Protein AF-A0A087HPB2-F1 (afdb_monomer)

Structure (mmCIF, N/CA/C/O backbone):
data_AF-A0A087HPB2-F1
#
_entry.id   AF-A0A087HPB2-F1
#
loop_
_atom_site.group_PDB
_atom_site.id
_atom_site.type_symbol
_atom_site.label_atom_id
_atom_site.label_alt_id
_atom_site.label_comp_id
_atom_site.label_asym_id
_atom_site.label_entity_id
_atom_site.label_seq_id
_atom_site.pdbx_PDB_ins_code
_atom_site.Cartn_x
_atom_site.Cartn_y
_atom_site.Cartn_z
_atom_site.occupancy
_atom_site.B_iso_or_equiv
_atom_site.auth_seq_id
_atom_site.auth_comp_id
_atom_site.auth_asym_id
_atom_site.auth_atom_id
_atom_site.pdbx_PDB_model_num
ATOM 1 N N . MET A 1 1 ? -36.494 -4.776 30.087 1.00 47.03 1 MET A N 1
ATOM 2 C CA . MET A 1 1 ? -35.944 -5.016 28.734 1.00 47.03 1 MET A CA 1
ATOM 3 C C . MET A 1 1 ? -34.751 -4.085 28.502 1.00 47.03 1 MET A C 1
ATOM 5 O O . MET A 1 1 ? -34.908 -3.056 27.876 1.00 47.03 1 MET A O 1
ATOM 9 N N . MET A 1 2 ? -33.580 -4.375 29.085 1.00 51.34 2 MET A N 1
ATOM 10 C CA . MET A 1 2 ? -32.350 -3.562 28.899 1.00 51.34 2 MET A CA 1
ATOM 11 C C . MET A 1 2 ? -31.062 -4.413 28.844 1.00 51.34 2 MET A C 1
ATOM 13 O O . MET A 1 2 ? -30.032 -3.953 28.372 1.00 51.34 2 MET A O 1
ATOM 17 N N . ILE A 1 3 ? -31.128 -5.684 29.254 1.00 54.34 3 ILE A N 1
ATOM 18 C CA . ILE A 1 3 ? -29.968 -6.581 29.392 1.00 54.34 3 ILE A CA 1
ATOM 19 C C . ILE A 1 3 ? -29.518 -7.142 28.028 1.00 54.34 3 ILE A C 1
ATOM 21 O O . ILE A 1 3 ? -28.325 -7.247 27.757 1.00 54.34 3 ILE A O 1
ATOM 25 N N . LEU A 1 4 ? -30.472 -7.422 27.127 1.00 53.09 4 LEU A N 1
ATOM 26 C CA . LEU A 1 4 ? -30.191 -7.934 25.779 1.00 53.09 4 LEU A CA 1
ATOM 27 C C . LEU A 1 4 ? -29.544 -6.869 24.868 1.00 53.09 4 LEU A C 1
ATOM 29 O O . LEU A 1 4 ? -28.690 -7.195 24.053 1.00 53.09 4 LEU A O 1
ATOM 33 N N . SER A 1 5 ? -29.906 -5.590 25.044 1.00 55.94 5 SER A N 1
ATOM 34 C CA . SER A 1 5 ? -29.365 -4.463 24.264 1.00 55.94 5 SER A CA 1
ATOM 35 C C . SER A 1 5 ? -27.905 -4.170 24.604 1.00 55.94 5 SER A C 1
ATOM 37 O O . SER A 1 5 ? -27.106 -3.913 23.709 1.00 55.94 5 SER A O 1
ATOM 39 N N . GLN A 1 6 ? -27.553 -4.227 25.893 1.00 61.25 6 GLN A N 1
ATOM 40 C CA . GLN A 1 6 ? -26.181 -4.001 26.353 1.00 61.25 6 GLN A CA 1
ATOM 41 C C . GLN A 1 6 ? -25.261 -5.113 25.836 1.00 61.25 6 GLN A C 1
ATOM 43 O O . GLN A 1 6 ? -24.238 -4.825 25.225 1.00 61.25 6 GLN A O 1
ATOM 48 N N . SER A 1 7 ? -25.667 -6.380 25.990 1.00 70.38 7 SER A N 1
ATOM 49 C CA . SER A 1 7 ? -24.908 -7.535 25.490 1.00 70.38 7 SER A CA 1
ATOM 50 C C . SER A 1 7 ? -24.737 -7.510 23.966 1.00 70.38 7 SER A C 1
ATOM 52 O O . SER A 1 7 ? -23.624 -7.709 23.487 1.00 70.38 7 SER A O 1
ATOM 54 N N . HIS A 1 8 ? -25.792 -7.188 23.209 1.00 71.06 8 HIS A N 1
ATOM 55 C CA . HIS A 1 8 ? -25.697 -7.057 21.754 1.00 71.06 8 HIS A CA 1
ATOM 56 C C . HIS A 1 8 ? -24.740 -5.929 21.342 1.00 71.06 8 HIS A C 1
ATOM 58 O O . HIS A 1 8 ? -23.921 -6.128 20.452 1.00 71.06 8 HIS A O 1
ATOM 64 N N . SER A 1 9 ? -24.788 -4.780 22.027 1.00 80.31 9 SER A N 1
ATOM 65 C CA . SER A 1 9 ? -23.886 -3.648 21.774 1.00 80.31 9 SER A CA 1
ATOM 66 C C . SER A 1 9 ? -22.412 -4.003 22.015 1.00 80.31 9 SER A C 1
ATO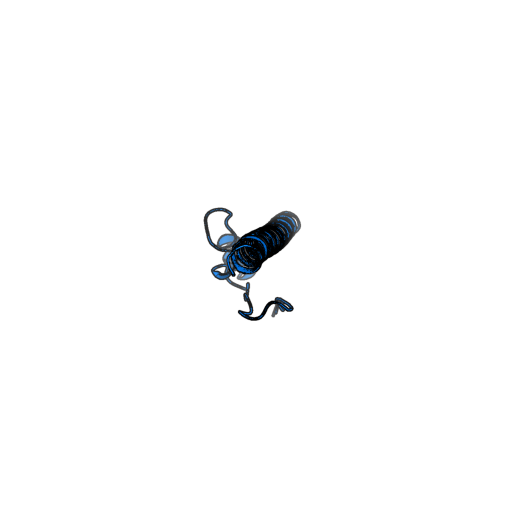M 68 O O . SER A 1 9 ? -21.555 -3.704 21.188 1.00 80.31 9 SER A O 1
ATOM 70 N N . PHE A 1 10 ? -22.092 -4.712 23.104 1.00 83.56 10 PHE A N 1
ATOM 71 C CA . PHE A 1 10 ? -20.716 -5.162 23.353 1.00 83.56 10 PHE A CA 1
ATOM 72 C C . PHE A 1 10 ? -20.223 -6.153 22.294 1.00 83.56 10 PHE A C 1
ATOM 74 O O . PHE A 1 10 ? -19.080 -6.056 21.847 1.00 83.56 10 PHE A O 1
ATOM 81 N N . VAL A 1 11 ? -21.085 -7.082 21.871 1.00 85.00 11 VAL A N 1
ATOM 82 C CA . VAL A 1 11 ? -20.746 -8.066 20.836 1.00 85.00 11 VAL A CA 1
ATOM 83 C C . VAL A 1 11 ? -20.513 -7.383 19.490 1.00 85.00 11 VAL A C 1
ATOM 85 O O . VAL A 1 11 ? -19.511 -7.672 18.841 1.00 85.00 11 VAL A O 1
ATOM 88 N N . THR A 1 12 ? -21.373 -6.447 19.074 1.00 84.06 12 THR A N 1
ATOM 89 C CA . THR A 1 12 ? -21.176 -5.732 17.805 1.00 84.06 12 THR A CA 1
ATOM 90 C C . THR A 1 12 ? -19.890 -4.914 17.823 1.00 84.06 12 THR A C 1
ATOM 92 O O . THR A 1 12 ? -19.109 -5.016 16.881 1.00 84.06 12 THR A O 1
ATOM 95 N N . ILE A 1 13 ? -19.617 -4.170 18.899 1.00 85.88 13 ILE A N 1
ATOM 96 C CA . ILE A 1 13 ? -18.381 -3.389 19.056 1.00 85.88 13 ILE A CA 1
ATOM 97 C C . ILE A 1 13 ? -17.144 -4.293 18.963 1.00 85.88 13 ILE A C 1
ATOM 99 O O . ILE A 1 13 ? -16.209 -3.983 18.225 1.00 85.88 13 ILE A O 1
ATOM 103 N N . TYR A 1 14 ? -17.146 -5.432 19.661 1.00 86.75 14 TYR A N 1
ATOM 104 C CA . TYR A 1 14 ? -16.047 -6.397 19.613 1.00 86.75 14 TYR A CA 1
ATOM 105 C C . TYR A 1 14 ? -15.819 -6.945 18.196 1.00 86.75 14 TYR A C 1
ATOM 107 O O . TYR A 1 14 ? -14.683 -6.979 17.722 1.00 86.75 14 TYR A O 1
ATOM 115 N N . VAL A 1 15 ? -16.894 -7.303 17.487 1.00 84.88 15 VAL A N 1
ATOM 116 C CA . VAL A 1 15 ? -16.823 -7.766 16.092 1.00 84.88 15 VAL A CA 1
ATOM 117 C C . VAL A 1 15 ? -16.285 -6.669 15.169 1.00 84.88 15 VAL A C 1
ATOM 119 O O . VAL A 1 15 ? -15.409 -6.953 14.354 1.00 84.88 15 VAL A O 1
ATOM 122 N N . PHE A 1 16 ? -16.733 -5.418 15.316 1.00 81.56 16 PHE A N 1
ATOM 123 C CA . PHE A 1 16 ? -16.207 -4.292 14.536 1.00 81.56 16 PHE A CA 1
ATOM 124 C C . PHE A 1 16 ? -14.704 -4.119 14.739 1.00 81.56 16 PHE A C 1
ATOM 126 O O . PHE A 1 16 ? -13.968 -4.034 13.757 1.00 81.56 16 PHE A O 1
ATOM 133 N N . PHE A 1 17 ? -14.233 -4.140 15.990 1.00 82.12 17 PHE A N 1
ATOM 134 C CA . PHE A 1 17 ? -12.802 -4.075 16.266 1.00 82.12 17 PHE A CA 1
ATOM 135 C C . PHE A 1 17 ? -12.058 -5.236 15.603 1.00 82.12 17 PHE A C 1
ATOM 137 O O . PHE A 1 17 ? -11.084 -4.986 14.897 1.00 82.12 17 PHE A O 1
ATOM 144 N N . LEU A 1 18 ? -12.509 -6.483 15.755 1.00 76.62 18 LEU A N 1
ATOM 145 C CA . LEU A 1 18 ? -11.853 -7.636 15.125 1.00 76.62 18 LEU A CA 1
ATOM 146 C C . LEU A 1 18 ? -11.758 -7.508 13.594 1.00 76.62 18 LEU A C 1
ATOM 148 O O . LEU A 1 18 ? -10.705 -7.785 13.013 1.00 76.62 18 LEU A O 1
ATOM 152 N N . VAL A 1 19 ? -12.824 -7.044 12.938 1.00 72.94 19 VAL A N 1
ATOM 153 C CA . VAL A 1 19 ? -12.838 -6.811 11.483 1.00 72.94 19 VAL A CA 1
ATOM 154 C C . VAL A 1 19 ? -11.858 -5.701 11.092 1.00 72.94 19 VAL A C 1
ATOM 156 O O . VAL A 1 19 ? -11.097 -5.859 10.141 1.00 72.94 19 VAL A O 1
ATOM 159 N N . SER A 1 20 ? -11.798 -4.602 11.846 1.00 67.62 20 SER A N 1
ATOM 160 C CA . SER A 1 20 ? -10.832 -3.530 11.581 1.00 67.62 20 SER A CA 1
ATOM 161 C C . SER A 1 20 ? -9.382 -3.994 11.738 1.00 67.62 20 SER A C 1
ATOM 163 O O . SER A 1 20 ? -8.549 -3.657 10.902 1.00 67.62 20 SER A O 1
ATOM 165 N N . HIS A 1 21 ? -9.074 -4.793 12.765 1.00 66.31 21 HIS A N 1
ATOM 166 C CA . HIS A 1 21 ? -7.716 -5.304 12.993 1.00 66.31 21 HIS A CA 1
ATOM 167 C C . HIS A 1 21 ? -7.283 -6.288 11.902 1.00 66.31 21 HIS A C 1
ATOM 169 O O . HIS A 1 21 ? -6.157 -6.212 11.415 1.00 66.31 21 HIS A O 1
ATOM 175 N N . THR A 1 22 ? -8.173 -7.192 11.489 1.00 64.75 22 THR A N 1
ATOM 176 C CA . THR A 1 22 ? -7.887 -8.155 10.412 1.00 64.75 22 THR A CA 1
A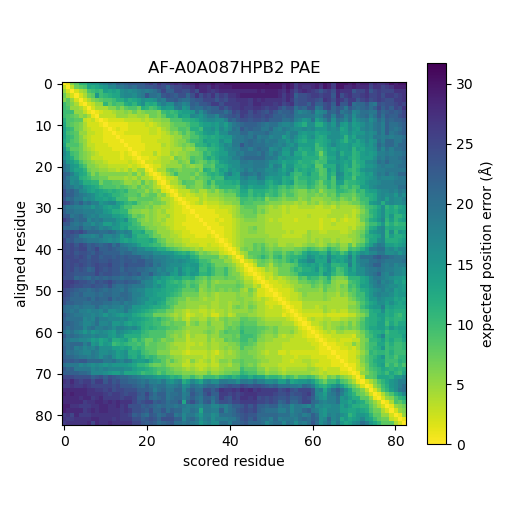TOM 177 C C . THR A 1 22 ? -7.708 -7.457 9.064 1.00 64.75 22 THR A C 1
ATOM 179 O O . THR A 1 22 ? -6.764 -7.767 8.337 1.00 64.75 22 THR A O 1
ATOM 182 N N . LEU A 1 23 ? -8.533 -6.448 8.762 1.00 61.81 23 LEU A N 1
ATOM 183 C CA . LEU A 1 23 ? -8.385 -5.638 7.554 1.00 61.81 23 LEU A CA 1
ATOM 184 C C . LEU A 1 23 ? -7.082 -4.822 7.578 1.00 61.81 23 LEU A C 1
ATOM 186 O O . LEU A 1 23 ? -6.310 -4.871 6.618 1.00 61.81 23 LEU A O 1
ATOM 190 N N . ALA A 1 24 ? -6.773 -4.154 8.692 1.00 65.31 24 ALA A N 1
ATOM 191 C CA . ALA A 1 24 ? -5.517 -3.425 8.860 1.00 65.31 24 ALA A CA 1
ATOM 192 C C . ALA A 1 24 ? -4.298 -4.352 8.705 1.00 65.31 24 ALA A C 1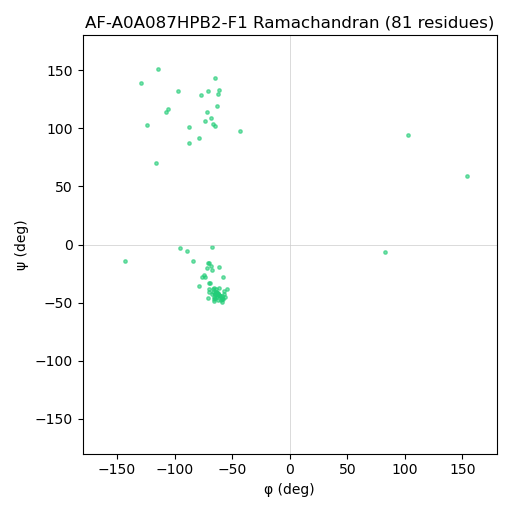
ATOM 194 O O . ALA A 1 24 ? -3.377 -4.023 7.965 1.00 65.31 24 ALA A O 1
ATOM 195 N N . SER A 1 25 ? -4.324 -5.544 9.303 1.00 68.25 25 SER A N 1
ATOM 196 C CA . SER A 1 25 ? -3.234 -6.520 9.189 1.00 68.25 25 SER A CA 1
ATOM 197 C C . SER A 1 25 ? -3.075 -7.072 7.765 1.00 68.25 25 SER A C 1
ATOM 199 O O . SER A 1 25 ? -1.957 -7.221 7.277 1.00 68.25 25 SER A O 1
ATOM 201 N N . SER A 1 26 ? -4.173 -7.318 7.044 1.00 67.00 26 SER A N 1
ATOM 202 C CA . SER A 1 26 ? -4.097 -7.752 5.641 1.00 67.00 26 SER A CA 1
ATOM 203 C C . SER A 1 26 ? -3.505 -6.671 4.728 1.00 67.00 26 SER A C 1
ATOM 205 O O . SER A 1 26 ? -2.729 -6.977 3.825 1.00 67.00 26 SER A O 1
ATOM 207 N N . THR A 1 27 ? -3.815 -5.395 4.977 1.00 68.81 27 THR A N 1
ATOM 208 C CA . THR A 1 27 ? -3.265 -4.271 4.198 1.00 68.81 27 THR A CA 1
ATOM 209 C C . THR A 1 27 ? -1.815 -3.954 4.562 1.00 68.81 27 THR A C 1
ATOM 211 O O . THR A 1 27 ? -1.082 -3.449 3.715 1.00 68.81 27 THR A O 1
ATOM 214 N N . THR A 1 28 ? -1.364 -4.231 5.792 1.00 73.38 28 THR A N 1
ATOM 215 C CA . THR A 1 28 ? 0.064 -4.137 6.147 1.00 73.38 28 THR A CA 1
ATOM 216 C C . THR A 1 28 ? 0.860 -5.259 5.489 1.00 73.38 28 THR A C 1
ATOM 218 O O . THR A 1 28 ? 1.860 -4.981 4.844 1.00 73.38 28 THR A O 1
ATOM 221 N N . LEU A 1 29 ? 0.374 -6.503 5.551 1.00 74.88 29 LEU A N 1
ATOM 222 C CA . LEU A 1 29 ? 1.072 -7.652 4.963 1.00 74.88 29 LEU A CA 1
ATOM 223 C C . LEU A 1 29 ? 1.212 -7.541 3.439 1.00 74.88 29 LEU A C 1
ATOM 225 O O . LEU A 1 29 ? 2.274 -7.834 2.899 1.00 74.88 29 LEU A O 1
ATOM 229 N N . GLN A 1 30 ? 0.165 -7.085 2.743 1.00 75.00 30 GLN A N 1
ATOM 230 C CA . GLN A 1 30 ? 0.230 -6.852 1.295 1.00 75.00 30 GLN A CA 1
ATOM 231 C C . GLN A 1 30 ? 1.261 -5.771 0.947 1.00 75.00 30 GLN A C 1
ATOM 233 O O . GLN A 1 30 ? 2.064 -5.955 0.037 1.00 75.00 30 GLN A O 1
ATOM 238 N N . ARG A 1 31 ? 1.298 -4.674 1.714 1.00 82.31 31 ARG A N 1
ATOM 239 C CA . ARG A 1 31 ? 2.304 -3.617 1.545 1.00 82.31 31 ARG A CA 1
ATOM 240 C C . ARG A 1 31 ? 3.724 -4.127 1.718 1.00 82.31 31 ARG A C 1
ATOM 242 O O . ARG A 1 31 ? 4.572 -3.833 0.878 1.00 82.31 31 ARG A O 1
ATOM 249 N N . ASP A 1 32 ? 3.965 -4.878 2.784 1.00 83.31 32 ASP A N 1
ATOM 250 C CA . ASP A 1 32 ? 5.296 -5.381 3.111 1.00 83.31 32 ASP A CA 1
ATOM 251 C C . ASP A 1 32 ? 5.795 -6.356 2.034 1.00 83.31 32 ASP A C 1
ATOM 253 O O . ASP A 1 32 ? 6.930 -6.227 1.580 1.00 83.31 32 ASP A O 1
ATOM 257 N N . ALA A 1 33 ? 4.926 -7.238 1.526 1.00 83.62 33 ALA A N 1
ATOM 258 C CA . ALA A 1 33 ? 5.261 -8.145 0.426 1.00 83.62 33 ALA A CA 1
ATOM 259 C C . ALA A 1 33 ? 5.638 -7.400 -0.871 1.00 83.62 33 ALA A C 1
ATOM 261 O O . ALA A 1 33 ? 6.558 -7.805 -1.580 1.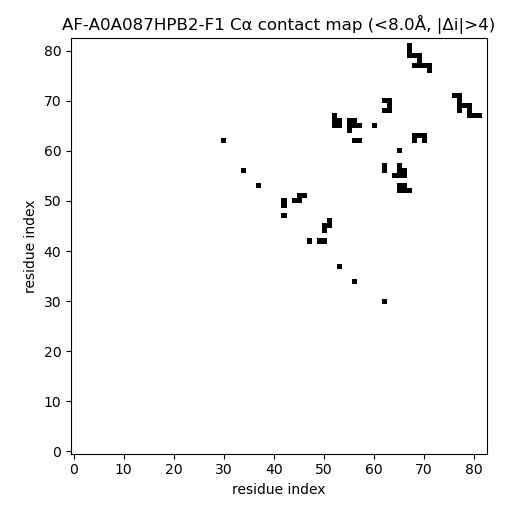00 83.62 33 ALA A O 1
ATOM 262 N N . LEU A 1 34 ? 4.968 -6.285 -1.185 1.00 81.69 34 LEU A N 1
ATOM 263 C CA . LEU A 1 34 ? 5.311 -5.458 -2.348 1.00 81.69 34 LEU A CA 1
ATOM 264 C C . LEU A 1 34 ? 6.650 -4.725 -2.158 1.00 81.69 34 LEU A C 1
ATOM 266 O O . LEU A 1 34 ? 7.434 -4.594 -3.099 1.00 81.69 34 LEU A O 1
ATOM 270 N N . LEU A 1 35 ? 6.927 -4.241 -0.948 1.00 84.06 35 LEU A N 1
ATOM 271 C CA . LEU A 1 35 ? 8.216 -3.632 -0.606 1.00 84.06 35 LEU A CA 1
ATOM 272 C C . LEU A 1 35 ? 9.361 -4.649 -0.689 1.00 84.06 35 LEU A C 1
ATOM 274 O O . LEU A 1 35 ? 10.442 -4.309 -1.171 1.00 84.06 35 LEU A O 1
ATOM 278 N N . GLU A 1 36 ? 9.123 -5.891 -0.274 1.00 84.88 36 GLU A N 1
ATOM 279 C CA . GLU A 1 36 ? 10.077 -6.991 -0.427 1.00 84.88 36 GLU A CA 1
ATOM 280 C C . GLU A 1 36 ? 10.321 -7.315 -1.906 1.00 84.88 36 GLU A C 1
ATOM 282 O O . GLU A 1 36 ? 11.473 -7.339 -2.341 1.00 84.88 36 GLU A O 1
ATOM 287 N N . PHE A 1 37 ? 9.256 -7.411 -2.709 1.00 83.31 37 PHE A N 1
ATOM 288 C CA . PHE A 1 37 ? 9.352 -7.583 -4.161 1.00 83.31 37 PHE A CA 1
ATOM 289 C C . PHE A 1 37 ? 10.186 -6.473 -4.820 1.00 83.31 37 PHE A C 1
ATOM 291 O O . PHE A 1 37 ? 11.077 -6.742 -5.621 1.00 83.31 37 PHE A O 1
ATOM 298 N N . LYS A 1 38 ? 9.968 -5.208 -4.442 1.00 81.94 38 LYS A N 1
ATOM 299 C CA . LYS A 1 38 ? 10.784 -4.080 -4.922 1.00 81.94 38 LYS A CA 1
ATOM 300 C C . LYS A 1 38 ? 12.275 -4.262 -4.614 1.00 81.94 38 LYS A C 1
ATOM 302 O O . LYS A 1 38 ? 13.110 -3.899 -5.441 1.00 81.94 38 LYS A O 1
ATOM 307 N N . ASN A 1 39 ? 12.611 -4.782 -3.435 1.00 80.94 39 ASN A N 1
ATOM 308 C CA . ASN A 1 39 ? 14.002 -4.978 -3.022 1.00 80.94 39 ASN A CA 1
ATOM 309 C C . ASN A 1 39 ? 14.676 -6.145 -3.755 1.00 80.94 39 ASN A C 1
ATOM 311 O O . ASN A 1 39 ? 15.890 -6.110 -3.948 1.00 80.94 39 ASN A O 1
ATOM 315 N N . GLU A 1 40 ? 13.910 -7.152 -4.178 1.00 82.12 40 GLU A N 1
ATOM 316 C CA . GLU A 1 40 ? 14.423 -8.299 -4.934 1.00 82.12 40 GLU A CA 1
ATOM 317 C C . GLU A 1 40 ? 14.754 -7.942 -6.395 1.00 82.12 40 GLU A C 1
ATOM 319 O O . GLU A 1 40 ? 15.665 -8.524 -6.987 1.00 82.12 40 GLU A O 1
ATOM 324 N N . PHE A 1 41 ? 14.088 -6.924 -6.957 1.00 75.00 41 PHE A N 1
ATOM 325 C CA . PHE A 1 41 ? 14.301 -6.455 -8.331 1.00 75.00 41 PHE A CA 1
ATOM 326 C C . PHE A 1 41 ? 14.838 -5.011 -8.395 1.00 75.00 41 PHE A C 1
ATOM 328 O O . PHE A 1 41 ? 14.133 -4.104 -8.851 1.00 75.00 41 PHE A O 1
ATOM 335 N N . PRO A 1 42 ? 16.102 -4.756 -8.000 1.00 65.81 42 PRO A N 1
ATOM 336 C CA . PRO A 1 42 ? 16.729 -3.455 -8.193 1.00 65.81 42 PRO A CA 1
ATOM 337 C C . PRO A 1 42 ? 16.919 -3.197 -9.693 1.00 65.81 42 PRO A C 1
ATOM 339 O O . PRO A 1 42 ? 17.799 -3.761 -10.343 1.00 65.81 42 PRO A O 1
ATOM 342 N N . THR A 1 43 ? 16.065 -2.351 -10.270 1.00 66.00 43 THR A N 1
ATOM 343 C CA . THR A 1 43 ? 16.121 -1.991 -11.692 1.00 66.00 43 THR A CA 1
ATOM 344 C C . THR A 1 43 ? 17.433 -1.262 -12.015 1.00 66.00 43 THR A C 1
ATOM 346 O O . THR A 1 43 ? 17.649 -0.174 -11.476 1.00 66.00 43 THR A O 1
ATOM 349 N N . PRO A 1 44 ? 18.285 -1.800 -12.912 1.00 61.41 44 PRO A N 1
ATOM 350 C CA . PRO A 1 44 ? 19.594 -1.218 -13.221 1.00 61.41 44 PRO A CA 1
ATOM 351 C C . PRO A 1 44 ? 19.502 0.083 -14.028 1.00 61.41 44 PRO A C 1
ATOM 353 O O . PRO A 1 44 ? 20.442 0.873 -14.021 1.00 61.41 44 PRO A O 1
ATOM 356 N N . ASP A 1 45 ? 18.373 0.318 -14.704 1.00 72.06 45 ASP A N 1
ATOM 357 C CA . ASP A 1 45 ? 18.152 1.506 -15.521 1.00 72.06 45 ASP A CA 1
ATOM 358 C C . ASP A 1 45 ? 17.155 2.466 -14.835 1.00 72.06 45 ASP A C 1
ATOM 360 O O . ASP A 1 45 ? 15.976 2.111 -14.669 1.00 72.06 45 ASP A O 1
ATOM 364 N N . PRO A 1 46 ? 17.5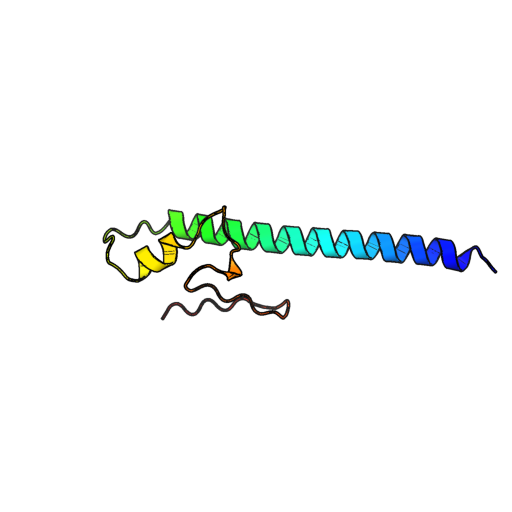96 3.672 -14.422 1.00 66.50 46 PRO A N 1
ATOM 365 C CA . PRO A 1 46 ? 16.755 4.656 -13.738 1.00 66.50 46 PRO A CA 1
ATOM 366 C C . PRO A 1 46 ? 15.664 5.249 -14.635 1.00 66.50 46 PRO A C 1
ATOM 368 O O . PRO A 1 46 ? 14.679 5.779 -14.125 1.00 66.50 46 PRO A O 1
ATOM 371 N N . ASN A 1 47 ? 15.804 5.139 -15.958 1.00 68.44 47 ASN A N 1
ATOM 372 C CA . ASN A 1 47 ? 14.822 5.649 -16.913 1.00 68.44 47 ASN A CA 1
ATOM 373 C C . ASN A 1 47 ? 13.830 4.577 -17.374 1.00 68.44 47 ASN A C 1
ATOM 375 O O . ASN A 1 47 ? 1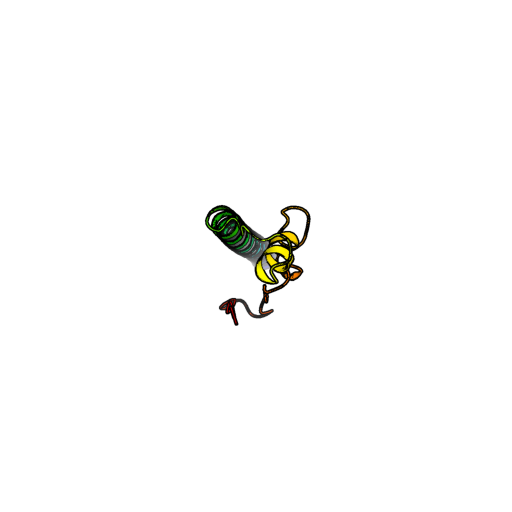2.905 4.889 -18.129 1.00 68.44 47 ASN A O 1
ATOM 379 N N . SER A 1 48 ? 13.993 3.327 -16.932 1.00 73.06 48 SER A N 1
ATOM 380 C CA . SER A 1 48 ? 13.026 2.279 -17.244 1.00 73.06 48 SER A CA 1
ATOM 381 C C . SER A 1 48 ? 11.665 2.579 -16.610 1.00 73.06 48 SER A C 1
ATOM 383 O O . SER A 1 48 ? 11.562 3.082 -15.488 1.00 73.06 48 SER A O 1
ATOM 385 N N . PHE A 1 49 ? 10.600 2.231 -17.334 1.00 69.69 49 PHE A N 1
ATOM 386 C CA . PHE A 1 49 ? 9.225 2.355 -16.849 1.00 69.69 49 PHE A CA 1
ATOM 387 C C . PHE A 1 49 ? 9.028 1.638 -15.501 1.00 69.69 49 PHE A C 1
ATOM 389 O O . PHE A 1 49 ? 8.400 2.179 -14.594 1.00 69.69 49 PHE A O 1
ATOM 396 N N . TYR A 1 50 ? 9.661 0.472 -15.333 1.00 68.56 50 TYR A N 1
ATOM 397 C CA . TYR A 1 50 ? 9.648 -0.299 -14.091 1.00 68.56 50 TYR A CA 1
ATOM 398 C C . TYR A 1 50 ? 10.246 0.472 -12.909 1.00 68.56 50 TYR A C 1
ATOM 400 O O . TYR A 1 50 ? 9.643 0.495 -11.840 1.00 68.56 50 TYR A O 1
ATOM 408 N N . ASN A 1 51 ? 11.379 1.159 -13.097 1.00 74.44 51 ASN A N 1
ATOM 409 C CA . ASN A 1 51 ? 11.997 1.953 -12.032 1.00 74.44 51 ASN A CA 1
ATOM 410 C C . ASN A 1 51 ? 11.092 3.121 -11.619 1.00 74.44 51 ASN A C 1
ATOM 412 O O . ASN A 1 51 ? 10.876 3.350 -10.430 1.00 74.44 51 ASN A O 1
ATOM 416 N N . ARG A 1 52 ? 10.476 3.808 -12.592 1.00 72.75 52 ARG A N 1
ATOM 417 C CA . ARG A 1 52 ? 9.505 4.876 -12.307 1.00 72.75 52 ARG A CA 1
ATOM 418 C C . ARG A 1 52 ? 8.323 4.357 -11.480 1.00 72.75 52 ARG A C 1
ATOM 420 O O . ARG A 1 52 ? 7.989 4.973 -10.471 1.00 72.75 52 ARG A O 1
ATOM 427 N N . SER A 1 53 ? 7.764 3.206 -11.858 1.00 75.56 53 SER A N 1
ATOM 428 C CA . SER A 1 53 ? 6.670 2.570 -11.115 1.00 75.56 53 SER A CA 1
ATOM 429 C C . SER A 1 53 ? 7.105 2.189 -9.694 1.00 75.56 53 SER A C 1
ATOM 431 O O . SER A 1 53 ? 6.459 2.563 -8.726 1.00 75.56 53 SER A O 1
ATOM 433 N N . LEU A 1 54 ? 8.260 1.536 -9.533 1.00 78.06 54 LEU A N 1
ATOM 434 C CA . LEU A 1 54 ? 8.805 1.147 -8.223 1.00 78.06 54 LEU A CA 1
ATOM 435 C C . LEU A 1 54 ? 9.238 2.349 -7.364 1.00 78.06 54 LEU A C 1
ATOM 437 O O . LEU A 1 54 ? 9.313 2.250 -6.134 1.00 78.06 54 LEU A O 1
ATOM 441 N N . THR A 1 55 ? 9.516 3.502 -7.976 1.00 78.38 55 THR A N 1
ATOM 442 C CA . THR A 1 55 ? 9.828 4.751 -7.265 1.00 78.38 55 THR A CA 1
ATOM 443 C C . THR A 1 55 ? 8.599 5.299 -6.545 1.00 78.38 55 THR A C 1
ATOM 445 O O . THR A 1 55 ? 8.737 5.843 -5.448 1.00 78.38 55 THR A O 1
ATOM 448 N N . SER A 1 56 ? 7.392 5.101 -7.089 1.00 78.75 56 SER A N 1
ATOM 449 C CA . SER A 1 56 ? 6.164 5.511 -6.400 1.00 78.75 56 SER A CA 1
ATOM 450 C C . SER A 1 56 ? 5.853 4.637 -5.178 1.00 78.75 56 SER A C 1
ATOM 452 O O . SER A 1 56 ? 5.035 5.033 -4.350 1.00 78.75 56 SER A O 1
ATOM 454 N N . TRP A 1 57 ? 6.481 3.458 -5.063 1.00 82.88 57 TRP A N 1
ATOM 455 C CA . TRP A 1 57 ? 6.278 2.515 -3.964 1.00 82.88 57 TRP A CA 1
ATOM 456 C C . TRP A 1 57 ? 7.064 2.986 -2.737 1.00 82.88 57 TRP A C 1
ATOM 458 O O . TRP A 1 57 ? 8.260 2.698 -2.586 1.00 82.88 57 TRP A O 1
ATOM 468 N N . ASN A 1 58 ? 6.400 3.768 -1.886 1.00 78.94 58 ASN A N 1
ATOM 469 C CA . ASN A 1 58 ? 6.980 4.406 -0.708 1.00 78.94 58 ASN A CA 1
ATOM 470 C C . ASN A 1 58 ? 6.128 4.117 0.534 1.00 78.94 58 ASN A C 1
ATOM 472 O O . ASN A 1 58 ? 4.906 4.202 0.483 1.00 78.94 58 ASN A O 1
ATOM 476 N N . THR A 1 59 ? 6.770 3.842 1.672 1.00 76.81 59 THR A N 1
ATOM 477 C CA . THR A 1 59 ? 6.100 3.637 2.969 1.00 76.81 59 THR A CA 1
ATOM 478 C C . THR A 1 59 ? 5.316 4.860 3.448 1.00 76.81 59 THR A C 1
ATOM 480 O O . THR A 1 59 ? 4.439 4.730 4.298 1.00 76.81 59 THR A O 1
ATOM 483 N N . SER A 1 60 ? 5.631 6.037 2.902 1.00 78.75 60 SER A N 1
ATOM 484 C CA . SER A 1 60 ? 4.980 7.311 3.219 1.00 78.75 60 SER A CA 1
ATOM 485 C C . SER A 1 60 ? 3.688 7.553 2.431 1.00 78.75 60 SER A C 1
ATOM 487 O O . SER A 1 60 ? 2.951 8.475 2.773 1.00 78.75 60 SER A O 1
ATOM 489 N N . SER A 1 61 ? 3.420 6.781 1.372 1.00 77.62 61 SER A N 1
ATOM 490 C CA . SER A 1 61 ? 2.217 6.911 0.543 1.00 77.62 61 SER A CA 1
ATOM 491 C C . SER A 1 61 ? 1.329 5.675 0.653 1.00 77.62 61 SER A C 1
ATOM 493 O O . SER A 1 61 ? 1.799 4.557 0.869 1.00 77.62 61 SER A O 1
ATOM 495 N N . ASP A 1 62 ? 0.022 5.871 0.484 1.00 78.50 62 ASP A N 1
ATOM 496 C CA . ASP A 1 62 ? -0.921 4.759 0.427 1.00 78.50 62 ASP A CA 1
ATOM 497 C C . ASP A 1 62 ? -0.592 3.845 -0.757 1.00 78.50 62 ASP A C 1
ATOM 499 O O . ASP A 1 62 ? -0.426 4.304 -1.885 1.00 78.50 62 ASP A O 1
ATOM 503 N N . HIS A 1 63 ? -0.554 2.536 -0.523 1.00 77.56 63 HIS A N 1
ATOM 504 C CA . HIS A 1 63 ? -0.230 1.532 -1.543 1.00 77.56 63 HIS A CA 1
ATOM 505 C C . HIS A 1 63 ? -1.153 1.552 -2.763 1.00 77.56 63 HIS A C 1
ATOM 507 O O . HIS A 1 63 ? -0.719 1.268 -3.870 1.00 77.56 63 HIS A O 1
ATOM 513 N N . CYS A 1 64 ? -2.400 1.986 -2.593 1.00 79.62 64 CYS A N 1
ATOM 514 C CA . CYS A 1 64 ? -3.345 2.171 -3.695 1.00 79.62 64 CYS A CA 1
ATOM 515 C C . CYS A 1 64 ? -3.011 3.348 -4.617 1.00 79.62 64 CYS A C 1
ATOM 517 O O . CYS A 1 64 ? -3.577 3.459 -5.700 1.00 79.62 64 CYS A O 1
ATOM 519 N N . SER A 1 65 ? -2.134 4.250 -4.173 1.00 81.31 65 SER A N 1
ATOM 520 C CA . SER A 1 65 ? -1.618 5.358 -4.981 1.00 81.31 65 SER A CA 1
ATOM 521 C C . SER A 1 65 ? -0.353 4.981 -5.7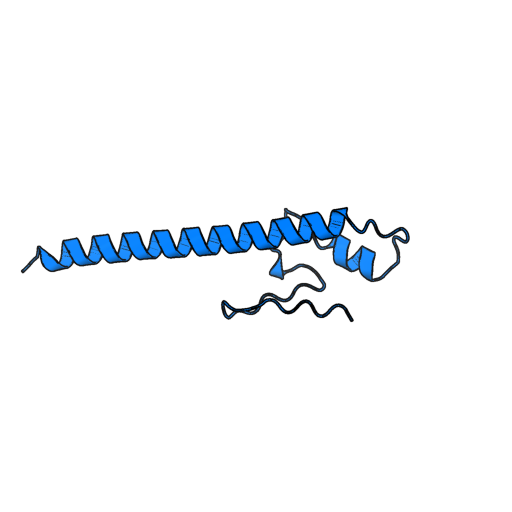51 1.00 81.31 65 SER A C 1
ATOM 523 O O . SER A 1 65 ? 0.145 5.782 -6.542 1.00 81.31 65 SER A O 1
ATOM 525 N N . TRP A 1 66 ? 0.188 3.782 -5.516 1.00 85.56 66 TRP A N 1
ATOM 526 C CA . TRP A 1 66 ? 1.388 3.333 -6.195 1.00 85.56 66 TRP A CA 1
ATOM 527 C C . TRP A 1 66 ? 1.086 3.027 -7.663 1.00 85.56 66 TRP A C 1
ATOM 529 O O . TRP A 1 66 ? 0.129 2.335 -8.006 1.00 85.56 66 TRP A O 1
ATOM 539 N N . GLU A 1 67 ? 1.932 3.537 -8.548 1.00 81.31 67 GLU A N 1
ATOM 540 C CA . GLU A 1 67 ? 1.849 3.293 -9.975 1.00 81.31 67 GLU A CA 1
ATOM 541 C C . GLU A 1 67 ? 2.039 1.792 -10.251 1.00 81.31 67 GLU A C 1
ATOM 543 O O . GLU A 1 67 ? 2.954 1.147 -9.724 1.00 81.31 67 GLU A O 1
ATOM 548 N N . GLY A 1 68 ? 1.117 1.223 -11.034 1.00 77.62 68 GLY A N 1
ATOM 549 C CA . GLY A 1 68 ? 1.036 -0.217 -11.302 1.00 77.62 68 GLY A CA 1
ATOM 550 C C . GLY A 1 68 ? 0.308 -1.045 -10.231 1.00 77.62 68 GLY A C 1
ATOM 551 O O . GLY A 1 68 ? 0.051 -2.226 -10.468 1.00 77.62 68 GLY A O 1
ATOM 552 N N . VAL A 1 69 ? -0.077 -0.456 -9.092 1.00 77.06 69 VAL A N 1
ATOM 553 C CA . VAL A 1 69 ? -0.887 -1.121 -8.057 1.00 77.06 69 VAL A CA 1
ATOM 554 C C . VAL A 1 69 ? -2.351 -0.741 -8.234 1.00 77.06 69 VAL A C 1
ATOM 556 O O . VAL A 1 69 ? -2.701 0.426 -8.400 1.00 77.06 69 VAL A O 1
ATOM 559 N N . LYS A 1 70 ? -3.234 -1.741 -8.204 1.00 76.62 70 LYS A N 1
ATOM 560 C CA . LYS A 1 70 ? -4.678 -1.534 -8.282 1.00 76.62 70 LYS A CA 1
ATOM 561 C C . LYS A 1 70 ? -5.344 -2.169 -7.074 1.00 76.62 70 LYS A C 1
ATOM 563 O O . LYS A 1 70 ? -5.568 -3.377 -7.056 1.00 76.62 70 LYS A O 1
ATOM 568 N N . CYS A 1 71 ? -5.719 -1.329 -6.119 1.00 75.62 71 CYS A N 1
ATOM 569 C CA . CYS A 1 71 ? -6.604 -1.740 -5.042 1.00 75.62 71 CYS A CA 1
ATOM 570 C C . CYS A 1 71 ? -8.013 -1.915 -5.605 1.00 75.62 71 CYS A C 1
ATOM 572 O O . CYS A 1 71 ? -8.633 -0.945 -6.054 1.00 75.62 71 CYS A O 1
ATOM 574 N N . ASP A 1 72 ? -8.519 -3.146 -5.619 1.00 69.75 72 ASP A N 1
ATOM 575 C CA . ASP A 1 72 ? -9.941 -3.354 -5.867 1.00 69.75 72 ASP A CA 1
ATOM 576 C C . ASP A 1 72 ? -10.711 -3.019 -4.584 1.00 69.75 72 ASP A C 1
ATOM 578 O O . ASP A 1 72 ? -10.402 -3.514 -3.501 1.00 69.75 72 ASP A O 1
ATOM 582 N N . GLY A 1 73 ? -11.732 -2.166 -4.693 1.00 60.09 73 GLY A N 1
ATOM 583 C CA . GLY A 1 73 ? -12.566 -1.748 -3.557 1.00 60.09 73 GLY A CA 1
ATOM 584 C C . GLY A 1 73 ? -13.427 -2.880 -2.984 1.00 60.09 73 GLY A C 1
ATOM 585 O O . GLY A 1 73 ? -14.158 -2.682 -2.013 1.00 60.09 73 GLY A O 1
ATOM 586 N N . LYS A 1 74 ? -13.360 -4.069 -3.586 1.00 54.81 74 LYS A N 1
ATOM 587 C CA . LYS A 1 74 ? -13.936 -5.301 -3.071 1.00 54.81 74 LYS A CA 1
ATOM 588 C C . LYS A 1 74 ? -12.803 -6.160 -2.538 1.00 54.81 74 LYS A C 1
ATOM 590 O O . LYS A 1 74 ? -11.949 -6.612 -3.288 1.00 54.81 74 LYS A O 1
ATOM 595 N N . SER A 1 75 ? -12.829 -6.405 -1.235 1.00 53.88 75 SER A N 1
ATOM 596 C CA . SER A 1 75 ? -12.041 -7.433 -0.560 1.00 53.88 75 SER A CA 1
ATOM 597 C C . SER A 1 75 ? -12.062 -8.747 -1.359 1.00 53.88 75 SER A C 1
ATOM 599 O O . SER A 1 75 ? -13.037 -9.497 -1.280 1.00 53.88 75 SER A O 1
ATOM 601 N N . GLY A 1 76 ? -11.029 -9.002 -2.166 1.00 45.81 76 GLY A N 1
ATOM 602 C CA . GLY A 1 76 ? -11.000 -10.179 -3.034 1.00 45.81 76 GLY A CA 1
ATOM 603 C C . GLY A 1 76 ? -10.136 -10.048 -4.285 1.00 45.81 76 GLY A C 1
ATOM 604 O O . GLY A 1 76 ? -10.638 -10.255 -5.383 1.00 45.81 76 GLY A O 1
ATOM 605 N N . GLY A 1 77 ? -8.838 -9.788 -4.112 1.00 46.94 77 GLY A N 1
ATOM 606 C CA . GLY A 1 77 ? -7.827 -10.053 -5.140 1.00 46.94 77 GLY A CA 1
ATOM 607 C C . GLY A 1 77 ? -7.357 -8.820 -5.901 1.00 46.94 77 GLY A C 1
ATOM 608 O O . GLY A 1 77 ? -7.905 -8.459 -6.941 1.00 46.94 77 GLY A O 1
ATOM 609 N N . GLU A 1 78 ? -6.263 -8.230 -5.428 1.00 53.91 78 GLU A N 1
ATOM 610 C CA . GLU A 1 78 ? -5.485 -7.286 -6.224 1.00 53.91 78 GLU A CA 1
ATOM 611 C C . GLU A 1 78 ? -4.815 -8.062 -7.365 1.00 53.91 78 GLU A C 1
ATOM 613 O O . GLU A 1 78 ? -3.935 -8.900 -7.160 1.00 53.91 78 GLU A O 1
ATOM 618 N N . ARG A 1 79 ? -5.289 -7.851 -8.596 1.00 49.75 79 ARG A N 1
ATOM 619 C CA . ARG A 1 79 ? -4.683 -8.447 -9.788 1.00 49.75 79 ARG A CA 1
ATOM 620 C C . ARG A 1 79 ? -3.574 -7.524 -10.273 1.00 49.75 79 ARG A C 1
ATOM 622 O O . ARG A 1 79 ? -3.850 -6.528 -10.938 1.00 49.75 79 AR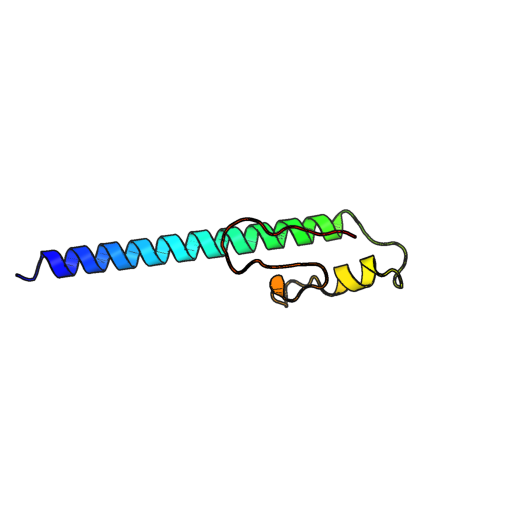G A O 1
ATOM 629 N N . PHE A 1 80 ? -2.331 -7.881 -9.966 1.00 57.44 80 PHE A N 1
ATOM 630 C CA . PHE A 1 80 ? -1.150 -7.248 -10.549 1.00 57.44 80 PHE A CA 1
ATOM 631 C C . PHE A 1 80 ? -1.116 -7.546 -12.050 1.00 57.44 80 PHE A C 1
ATOM 633 O O . PHE A 1 80 ? -0.800 -8.657 -12.474 1.00 57.44 80 PHE A O 1
ATOM 640 N N . LEU A 1 81 ? -1.504 -6.568 -12.867 1.00 45.22 81 LEU A N 1
ATOM 641 C CA . LEU A 1 81 ? -1.252 -6.600 -14.303 1.00 45.22 81 LEU A CA 1
ATOM 642 C C . LEU A 1 81 ? 0.127 -5.983 -14.533 1.00 45.22 81 LEU A C 1
ATOM 644 O O . LEU A 1 81 ? 0.247 -4.782 -14.751 1.00 45.22 81 LEU A O 1
ATOM 648 N N . LEU A 1 82 ? 1.163 -6.817 -14.449 1.00 48.09 82 LEU A N 1
ATOM 649 C CA . LEU A 1 82 ? 2.454 -6.504 -15.053 1.00 48.09 82 LEU A CA 1
ATOM 650 C C . LEU A 1 82 ? 2.269 -6.686 -16.562 1.00 48.09 82 LEU A C 1
ATOM 652 O O . LEU A 1 82 ? 2.083 -7.813 -17.024 1.00 48.09 82 LEU A O 1
ATOM 656 N N . HIS A 1 83 ? 2.200 -5.576 -17.293 1.00 42.19 83 HIS A N 1
ATOM 657 C CA . HIS A 1 83 ? 2.111 -5.573 -18.750 1.00 42.19 83 HIS A CA 1
ATOM 658 C C . HIS A 1 83 ? 3.489 -5.371 -19.387 1.00 42.19 83 HIS A C 1
ATOM 660 O O . HIS A 1 83 ? 4.361 -4.750 -18.733 1.00 42.19 83 HIS A O 1
#

Radius of gyration: 19.19 Å; Cα contacts (8 Å, |Δi|>4): 40; chains: 1; bounding box: 56×18×48 Å

Secondary structure (DSSP, 8-state):
--HHHHHHHHHHHHHHHHHHHHHHHHHHHHHHHHHHHHHH---S-TTSHHHHHHHT--TTS-GGGSTT----SSSS-------

pLDDT: mean 71.18, std 11.72, range [42.19, 86.75]

Foldseek 3Di:
DCPVVVVVVVVVVVVVVVVVVVVVVVQVVVLVVVVVVLVVDPDPDCPDPVNVQSVQSDPVDRQCPGRQWHDDPDPDDGDRPPD

Nearest PDB structures (foldseek):
  6w78-assembly1_A  TM=7.998E-01  e=4.172E-01  Daucus carota

Sequence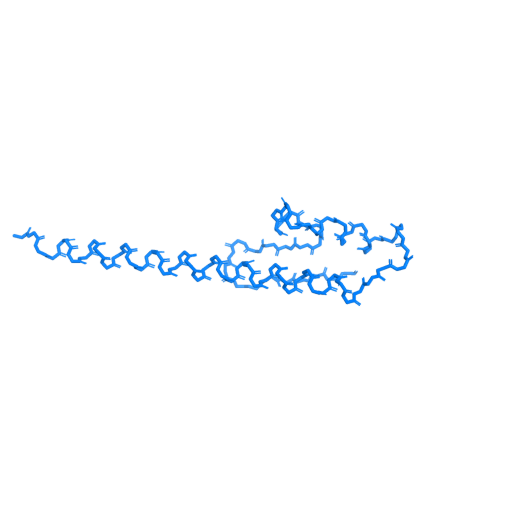 (83 aa):
MMILSQSHSFVTIYVFFLVSHTLASSTTLQRDALLEFKNEFPTPDPNSFYNRSLTSWNTSSDHCSWEGVKCDGKSGGERFLLH

Organism: Arabis alpina (NCBI:txid50452)

Solvent-accessible surface area (backbone atoms only — not comparable to full-atom values): 5091 Å² total; per-residue (Å²): 145,62,68,68,61,53,54,50,51,54,51,50,54,50,49,52,52,53,52,52,53,52,53,52,51,53,55,50,53,55,51,52,53,51,54,51,52,51,67,76,58,73,62,89,47,81,84,39,70,66,34,55,30,57,63,51,62,42,96,91,48,64,68,64,74,14,54,78,45,55,70,56,96,54,95,77,72,67,70,75,68,85,127

InterPro domains:
  IPR013210 Leucine-rich repeat-containing N-terminal, plant-type [PF08263] (30-72)
  IPR032675 Leucine-rich repeat domain superfamily [G3DSA:3.80.10.10] (22-78)

Mean predicted aligned error: 12.66 Å

=== Feature glossary ===
The record interleaves many kinds of information about one protein. Here is each kind framed as the question it answers.

Q: What are the backbone torsion angles?
A: φ (phi) and ψ (psi) are the two rotatable backbone dihedrals per residue: φ is the C(i-1)–N–Cα–C torsion, ψ is the N–Cα–C–N(i+1) torsion, both in degrees on (−180°, 180°]. α-helical residues cluster near (−60°, −45°); β-strand residues near (−120°, +130°). A Ramachandran plot is simply a scatter of (φ, ψ) for every residue.

Q: What is the amino-acid chain?
A: This is the polypeptide sequence — one letter per residue, N-terminus first. Length ranges from a few dozen residues for small domains to over a thousand for large multi-domain proteins.

Q: How mobile is each atom in the crystal?
A: For experimental (PDB) structures, the B-factor (temperature factor) quantifies the positional spread of each atom in the crystal — a combination of thermal vibration and static disorder — in units of Å². High B-factors mark flexible loops or poorly resolved regions; low B-factors mark the rigid, well-ordered core.

Q: Are the domains correctly placed relative to each other?
A: Predicted Aligned Error (PAE) is an AlphaFold confidence matrix: entry (i, j) is the expected error in the position of residue j, in ångströms, when the prediction is superimposed on the true structure at residue i. Low PAE within a block of residues means that block is internally rigid and well-predicted; high PAE between two blocks means their relative placement is uncertain even if each block individually is confident.

Q: How confident is the AlphaFold model at each residue?
A: pLDDT is the predicted lDDT-Cα score: AlphaFold's confidence that the local environment of each residue (all inter-atomic distances within 15 Å) is correctly placed. It is a per-residue number between 0 and 100, with higher meaning more reliable.

Q: What family and function is it annotated with?
A: Functional annotations link the protein to curated databases. InterPro entries identify conserved domains and families by matching the sequence against member-database signatures (Pfam, PROSITE, CDD, …). Gene Ontology (GO) terms describe molecular function, biological process, and cellular component in a controlled vocabulary. CATH places the structure in a hierarchical fold classification (Class/Architecture/Topology/Homologous-superfamily). The organism is the source species.

Q: How big and how compact is the whole molecule?
A: Three whole-structure scalars: the radius of gyration (RMS distance of Cα from centroid, in Å), the count of Cα–Cα contacts (pairs closer than 8 Å and separated by more than four residues in sequence — i.e. tertiary, not local, contacts), and the bounding-box dimensions. Together they distinguish compact globular folds from extended fibres or disordered chains.

Q: What known structures does this most resemble?
A: The Foldseek neighbor list gives the closest experimentally determined structures in the PDB, ranked by structural alignment. TM-score near 1 means near-identical fold; near 0.3 means only rough topology match. This is how one finds what a novel AlphaFold prediction most resembles in the solved-structure universe.

Q: Which residues are buried vs exposed?
A: SASA measures how much of the protein is reachable by solvent. It is computed by rolling a water-sized probe over the atomic surface and summing the exposed area (Å²). Per-residue SASA distinguishes core (buried, low SASA) from surface (exposed, high SASA) residues; total SASA is a whole-molecule size measure.

Q: Which residues are in helices, strands, or loops?
A: Eight-state secondary structure (DSSP): H is the canonical α-helix, G the tighter 3₁₀-helix, I the wider π-helix; E/B are β-structure, T and S are turns and bends, and '-' is everything else. DSSP derives these from the pattern of main-chain N–H···O=C hydrogen bonds, not from the sequence.

Q: Where is each backbone atom in 3D?
A: Structure coordinates are given as an mmCIF _atom_site loop: one row per atom with element, residue name, chain id, sequence number, and x/y/z position in Å. Only the four main-chain atoms per residue are included here; side chains are omitted to keep the record compact.

Q: What if only a Cα trace is available?
A: Three-state secondary structure (P-SEA) collapses the eight DSSP classes into helix (a), strand (b), and coil (c). P-SEA assigns these from Cα geometry alone — distances and angles — without requiring backbone oxygens, so it works on any Cα trace.

Q: What do the rendered images show?
A: The six renders are orthographic views along the three Cartesian axes in both directions. Representation (cartoon, sticks, or surface) and color scheme (sequence-rainbow or by-chain) vary across proteins so the training set covers all the common visualization conventions.

Q: What does the local fold look like, residue by residue?
A: Foldseek's 3Di representation compresses backbone geometry into a per-residue letter drawn from a learned twenty-state alphabet. It captures the tertiary interaction pattern around each residue — which residues are packed against it in space, regardless of where they are in sequence.

Q: What do the diagnostic plots show?
A: The contact map is a binary N×N matrix image: pixel (i, j) is dark where Cα_i and Cα_j are within 8 Å and |i−j|>4. Because the |i−j|>4 filter removes local helical contacts, off-diagonal stripes parallel to the main diagonal indicate parallel β-sheets; stripes perpendicular to it indicate antiparallel β-sheets. The Ramachandran plot scatters every residue's (φ, ψ) pair against the sterically allowed regions. The PAE heatmap renders the predicted-aligned-error matrix.